Protein AF-A0A2U1JE96-F1 (afdb_monomer_lite)

pLDDT: mean 75.17, std 16.15, range [39.25, 94.69]

Organism: Smittium angustum (NCBI:txid133377)

Sequence (135 aa):
MAFADYLNQKTETQNLPIPSEIDIELANDAKDFHSHSEAKIVADVHVRVTGIYQLDLKKRVNRIKYTGEQLEFMRRVWWAYYISVSSEIIFTSKYPSIDSRGIFVDLPINDYTWRYGNLISSYPNKHSTFQNSGN

Foldseek 3Di:
DDPVVVVVVVVVVPPDPPQPPVSVVVVVVVVVVVVVVVVLVVLLVCCVVVVLQALQPPVPPPDDDDDPVRLLVSLVSVVVNVVVVVVCCVVVVDDDPDDPVSGHGDHRPDVVCVVVVPPVPDDPPPPPPPPPDDD

Secondary structure (DSSP, 8-state):
--HHHHHHHHHHTT-PPPPPHHHHHHHHHHHHHHHHHHHHHHHHHHHHHHTGGGTT-GGG--S----HHHHHHHHHHHHHHHHHHHHHHHHHTPPPSS-GGG---PPP--HHHHHHTTTTS--------------

Radius of gyration: 28.82 Å; chains: 1; bounding box: 113×52×47 Å

Structure (mmCIF, N/CA/C/O backbone):
data_AF-A0A2U1JE96-F1
#
_entry.id   AF-A0A2U1JE96-F1
#
loop_
_atom_site.group_PDB
_atom_site.id
_atom_site.type_symbol
_atom_site.label_atom_id
_atom_site.label_alt_id
_atom_site.label_comp_id
_atom_site.label_asym_id
_atom_site.label_entity_id
_atom_site.label_seq_id
_atom_site.pdbx_PDB_ins_code
_atom_site.Cartn_x
_atom_site.Cartn_y
_atom_site.Cartn_z
_atom_site.occupancy
_atom_site.B_iso_or_equiv
_atom_site.auth_seq_id
_atom_site.auth_comp_id
_atom_site.auth_asym_id
_atom_site.auth_atom_id
_atom_site.pdbx_PDB_model_num
ATOM 1 N N . MET A 1 1 ? 56.310 25.376 -21.457 1.00 54.81 1 MET A N 1
ATOM 2 C CA . MET A 1 1 ? 54.892 24.976 -21.391 1.00 54.81 1 MET A CA 1
ATOM 3 C C . MET A 1 1 ? 54.185 26.087 -20.638 1.00 54.81 1 MET A C 1
ATOM 5 O O . MET A 1 1 ? 54.335 26.190 -19.426 1.00 54.81 1 MET A O 1
ATOM 9 N N . ALA A 1 2 ? 53.701 27.072 -21.393 1.00 58.97 2 ALA A N 1
ATOM 10 C CA . ALA A 1 2 ? 53.473 28.430 -20.906 1.00 58.97 2 ALA A CA 1
ATOM 11 C C . ALA A 1 2 ? 52.039 28.584 -20.390 1.00 58.97 2 ALA A C 1
ATOM 13 O O . ALA A 1 2 ? 51.136 27.903 -20.852 1.00 58.97 2 ALA A O 1
ATOM 14 N N . PHE A 1 3 ? 51.823 29.509 -19.456 1.00 59.12 3 PHE A N 1
ATOM 15 C CA . PHE A 1 3 ? 50.534 29.820 -18.817 1.00 59.12 3 PHE A CA 1
ATOM 16 C C . PHE A 1 3 ? 49.362 30.020 -19.810 1.00 59.12 3 PHE A C 1
ATOM 18 O O . PHE A 1 3 ? 48.203 29.813 -19.460 1.00 59.12 3 PHE A O 1
ATOM 25 N N . ALA A 1 4 ? 49.670 30.367 -21.064 1.00 66.25 4 ALA A N 1
ATOM 26 C CA . ALA A 1 4 ? 48.725 30.454 -22.174 1.00 66.25 4 ALA A CA 1
ATOM 27 C C . ALA A 1 4 ? 48.085 29.101 -22.550 1.00 66.25 4 ALA A C 1
ATOM 29 O O . ALA A 1 4 ? 46.892 29.063 -22.837 1.00 66.25 4 ALA A O 1
ATOM 30 N N . ASP A 1 5 ? 48.827 27.993 -22.464 1.00 68.50 5 ASP A N 1
ATOM 31 C CA . ASP A 1 5 ? 48.316 26.645 -22.750 1.00 68.50 5 ASP A CA 1
ATOM 32 C C . ASP A 1 5 ? 47.315 26.196 -21.666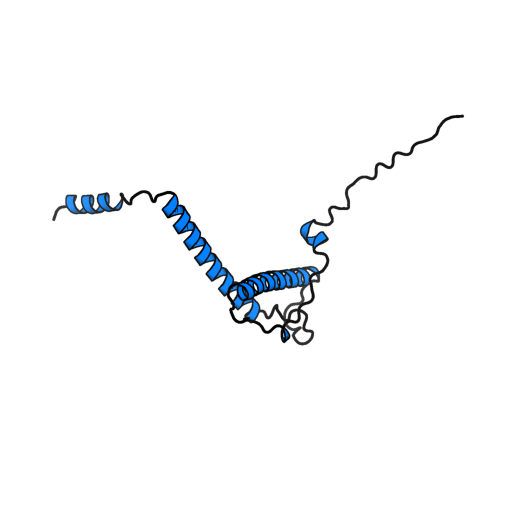 1.00 68.50 5 ASP A C 1
ATOM 34 O O . ASP A 1 5 ? 46.304 25.565 -21.962 1.00 68.50 5 ASP A O 1
ATOM 38 N N . TYR A 1 6 ? 47.549 26.596 -20.407 1.00 62.28 6 TYR A N 1
ATOM 39 C CA . TYR A 1 6 ? 46.646 26.331 -19.278 1.00 62.28 6 TYR A CA 1
ATOM 40 C C . TYR A 1 6 ? 45.345 27.142 -19.367 1.00 62.28 6 TYR A C 1
ATOM 42 O O . TYR A 1 6 ? 44.272 26.642 -19.034 1.00 62.28 6 TYR A O 1
ATOM 50 N N . LEU A 1 7 ? 45.422 28.390 -19.841 1.00 57.16 7 LEU A N 1
ATOM 51 C CA . LEU A 1 7 ? 44.236 29.215 -20.069 1.00 57.16 7 LEU A CA 1
ATOM 52 C C . LEU A 1 7 ? 43.433 28.737 -21.284 1.00 57.16 7 LEU A C 1
ATOM 54 O O . LEU A 1 7 ? 42.210 28.728 -21.190 1.00 57.16 7 LEU A O 1
ATOM 58 N N . ASN A 1 8 ? 44.088 28.255 -22.349 1.00 58.12 8 ASN A N 1
ATOM 59 C CA . ASN A 1 8 ? 43.405 27.636 -23.492 1.00 58.12 8 ASN A CA 1
ATOM 60 C C . ASN A 1 8 ? 42.702 26.318 -23.122 1.00 58.12 8 ASN A C 1
ATOM 62 O O . ASN A 1 8 ? 41.564 26.099 -23.525 1.00 58.12 8 ASN A O 1
ATOM 66 N N . GLN A 1 9 ? 43.302 25.486 -22.263 1.00 53.38 9 GLN A N 1
ATOM 67 C CA . GLN A 1 9 ? 42.612 24.306 -21.713 1.00 53.38 9 GLN A CA 1
ATOM 68 C C . GLN A 1 9 ? 41.387 24.674 -20.856 1.00 53.38 9 GLN A C 1
ATOM 70 O O . GLN A 1 9 ? 40.401 23.933 -20.799 1.00 53.38 9 GLN A O 1
ATOM 75 N N . LYS A 1 10 ? 41.432 25.829 -20.179 1.00 49.88 10 LYS A N 1
ATOM 76 C CA . LYS A 1 10 ? 40.343 26.314 -19.322 1.00 49.88 10 LYS A CA 1
ATOM 77 C C . LYS A 1 10 ? 39.223 27.018 -20.102 1.00 49.88 10 LYS A C 1
ATOM 79 O O . LYS A 1 10 ? 38.096 27.060 -19.618 1.00 49.88 10 LYS A O 1
ATOM 84 N N . THR A 1 11 ? 39.505 27.552 -21.291 1.00 45.50 11 THR A N 1
ATOM 85 C CA . THR A 1 11 ? 38.494 28.145 -22.185 1.00 45.50 11 THR A CA 1
ATOM 86 C C . THR A 1 11 ? 37.817 27.103 -23.075 1.00 45.50 11 THR A C 1
ATOM 88 O O . THR A 1 11 ? 36.633 27.248 -23.370 1.00 45.50 11 THR A O 1
ATOM 91 N N . GLU A 1 12 ? 38.495 26.007 -23.428 1.00 47.66 12 GLU A N 1
ATOM 92 C CA . GLU A 1 12 ? 37.881 24.886 -24.162 1.00 47.66 12 GLU A CA 1
ATOM 93 C C . GLU A 1 12 ? 36.903 24.060 -23.308 1.00 47.66 12 GLU A C 1
ATOM 95 O O . GLU A 1 12 ? 35.979 23.449 -23.837 1.00 47.66 12 GLU A O 1
ATOM 100 N N . THR A 1 13 ? 37.021 24.102 -21.978 1.00 45.59 13 THR A N 1
ATOM 101 C CA . THR A 1 13 ? 36.115 23.390 -21.055 1.00 45.59 13 THR A CA 1
ATOM 102 C C . THR A 1 13 ? 34.794 24.120 -20.766 1.00 45.59 13 THR A C 1
ATOM 104 O O . THR A 1 13 ? 33.953 23.576 -20.053 1.00 45.59 13 THR A O 1
ATOM 107 N N . GLN A 1 14 ? 34.563 25.312 -21.334 1.00 48.66 14 GLN A N 1
ATOM 108 C CA . GLN A 1 14 ? 33.314 26.078 -21.160 1.00 48.66 14 GLN A CA 1
ATOM 109 C C . GLN A 1 14 ? 32.412 26.147 -22.403 1.00 48.66 14 GLN A C 1
ATOM 111 O O . GLN A 1 14 ? 31.366 26.785 -22.347 1.00 48.66 14 GLN A O 1
ATOM 116 N N . ASN A 1 15 ? 32.752 25.448 -23.488 1.00 48.31 15 ASN A N 1
ATOM 117 C CA . ASN A 1 15 ? 31.881 25.311 -24.659 1.00 48.31 15 ASN A CA 1
ATOM 118 C C . ASN A 1 15 ? 31.363 23.873 -24.774 1.00 48.31 15 ASN A C 1
ATOM 120 O O . ASN A 1 15 ? 31.627 23.177 -25.752 1.00 48.31 15 ASN A O 1
ATOM 124 N N . LEU A 1 16 ? 30.629 23.411 -23.757 1.00 54.97 16 LEU A N 1
ATOM 125 C CA . LEU A 1 16 ? 29.745 22.265 -23.960 1.00 54.97 16 LEU A CA 1
ATOM 126 C C . LEU A 1 16 ? 28.601 22.722 -24.878 1.00 54.97 16 LEU A C 1
ATOM 128 O O . LEU A 1 16 ? 28.045 23.799 -24.637 1.00 54.97 16 LEU A O 1
ATOM 132 N N . PRO A 1 17 ? 28.259 21.959 -25.932 1.00 55.22 17 PRO A N 1
ATOM 133 C CA . PRO A 1 17 ? 27.121 22.293 -26.774 1.00 55.22 17 PRO A CA 1
ATOM 134 C C . PRO A 1 17 ? 25.884 22.415 -25.886 1.00 55.22 17 PRO A C 1
ATOM 136 O O . PRO A 1 17 ? 25.638 21.548 -25.047 1.00 55.22 17 PRO A O 1
ATOM 139 N N . ILE A 1 18 ? 25.143 23.517 -26.040 1.00 60.91 18 ILE A N 1
ATOM 140 C CA . ILE A 1 18 ? 23.856 23.704 -25.368 1.00 60.91 18 ILE A CA 1
ATOM 141 C C . ILE A 1 18 ? 23.011 22.482 -25.755 1.00 60.91 18 ILE A C 1
ATOM 143 O O . ILE A 1 18 ? 22.793 22.292 -26.956 1.00 60.91 18 ILE A O 1
ATOM 147 N N . PRO A 1 19 ? 22.622 21.620 -24.796 1.00 61.16 19 PRO A N 1
ATOM 148 C CA . PRO A 1 19 ? 21.892 20.404 -25.118 1.00 61.16 19 PRO A CA 1
ATOM 149 C C . PRO A 1 19 ? 20.614 20.800 -25.849 1.00 61.16 19 PRO A C 1
ATOM 151 O O . PRO A 1 19 ? 19.950 21.767 -25.461 1.00 61.16 19 PRO A O 1
ATOM 154 N N . SER A 1 20 ? 20.311 20.104 -26.946 1.00 72.56 20 SER A N 1
ATOM 155 C CA . SER A 1 20 ? 19.081 20.380 -27.677 1.00 72.56 20 SER A CA 1
ATOM 156 C C . SER A 1 20 ? 17.889 20.136 -26.748 1.00 72.56 20 SER A C 1
ATOM 158 O O . SER A 1 20 ? 17.983 19.368 -25.792 1.00 72.56 20 SER A O 1
ATOM 160 N N . GLU A 1 21 ? 16.760 20.796 -26.995 1.00 69.62 21 GLU A N 1
ATOM 161 C CA . GLU A 1 21 ? 15.550 20.646 -26.171 1.00 69.62 21 GLU A CA 1
ATOM 162 C C . GLU A 1 21 ? 15.140 19.167 -26.013 1.00 69.62 21 GLU A C 1
ATOM 164 O O . GLU A 1 21 ? 14.736 18.743 -24.934 1.00 69.62 21 GLU A O 1
ATOM 169 N N . ILE A 1 22 ? 15.404 18.362 -27.049 1.00 67.12 22 ILE A N 1
ATOM 170 C CA . ILE A 1 22 ? 15.218 16.906 -27.084 1.00 67.12 22 ILE A CA 1
ATOM 171 C C . ILE A 1 22 ? 16.177 16.180 -26.126 1.00 67.12 22 ILE A C 1
ATOM 173 O O . ILE A 1 22 ? 15.772 15.241 -25.447 1.00 67.12 22 ILE A O 1
ATOM 177 N N . ASP A 1 23 ? 17.439 16.606 -26.033 1.00 74.56 23 ASP A N 1
ATOM 178 C CA . ASP A 1 23 ? 18.417 16.011 -25.112 1.00 74.56 23 ASP A CA 1
ATOM 179 C C . ASP A 1 23 ? 18.072 16.322 -23.649 1.00 74.56 23 ASP A C 1
ATOM 181 O O . ASP A 1 23 ? 18.310 15.501 -22.762 1.00 74.56 23 ASP A O 1
ATOM 185 N N . ILE A 1 24 ? 17.493 17.500 -23.392 1.00 72.94 24 ILE A N 1
ATOM 186 C CA . ILE A 1 24 ? 17.014 17.903 -22.064 1.00 72.94 24 ILE A CA 1
ATOM 187 C C . ILE A 1 24 ? 15.775 17.088 -21.677 1.00 72.94 24 ILE A C 1
ATOM 189 O O . ILE A 1 24 ? 15.712 16.581 -20.558 1.00 72.94 24 ILE A O 1
ATOM 193 N N . GLU A 1 25 ? 14.812 16.934 -22.588 1.00 75.06 25 GLU A N 1
ATOM 194 C CA . GLU A 1 25 ? 13.613 16.112 -22.381 1.00 75.06 25 GLU A CA 1
ATOM 195 C C . GLU A 1 25 ? 13.986 14.646 -22.124 1.00 75.06 25 GLU A C 1
ATOM 197 O O . GLU A 1 25 ? 13.585 14.079 -21.111 1.00 75.06 25 GLU A O 1
ATOM 202 N N . LEU A 1 26 ? 14.874 14.071 -22.942 1.00 69.50 26 LEU A N 1
ATOM 203 C CA . LEU A 1 26 ? 15.350 12.697 -22.772 1.00 69.50 26 LEU A CA 1
ATOM 204 C C . LEU A 1 26 ? 16.118 12.497 -21.453 1.00 69.50 26 LEU A C 1
ATOM 206 O O . LEU A 1 26 ? 15.989 11.458 -20.802 1.00 69.50 26 LEU A O 1
ATOM 210 N N . ALA A 1 27 ? 16.918 13.484 -21.039 1.00 69.50 27 ALA A N 1
ATOM 211 C CA . ALA A 1 27 ? 17.629 13.444 -19.763 1.00 69.50 27 ALA A CA 1
ATOM 212 C C . ALA A 1 27 ? 16.678 13.560 -18.560 1.00 69.50 27 ALA A C 1
ATOM 214 O O . ALA A 1 27 ? 16.900 12.897 -17.543 1.00 69.50 27 ALA A O 1
ATOM 215 N N . ASN A 1 28 ? 15.622 14.371 -18.669 1.00 71.56 28 ASN A N 1
ATOM 216 C CA . ASN A 1 28 ? 14.588 14.487 -17.643 1.00 71.56 28 ASN A CA 1
ATOM 217 C C . ASN A 1 28 ? 13.772 13.196 -17.538 1.00 71.56 28 ASN A C 1
ATOM 219 O O . ASN A 1 28 ? 13.636 12.672 -16.437 1.00 71.56 28 ASN A O 1
ATOM 223 N N . ASP A 1 29 ? 13.355 12.613 -18.662 1.00 67.50 29 ASP A N 1
ATOM 224 C CA . ASP A 1 29 ? 12.656 11.325 -18.701 1.00 67.50 29 ASP A CA 1
ATOM 225 C C . ASP A 1 29 ? 13.501 10.200 -18.086 1.00 67.50 29 ASP A C 1
ATOM 227 O O . ASP A 1 29 ? 13.019 9.404 -17.275 1.00 67.50 29 ASP A O 1
ATOM 231 N N . ALA A 1 30 ? 14.795 10.148 -18.416 1.00 66.38 30 ALA A N 1
ATOM 232 C CA . ALA A 1 30 ? 15.716 9.173 -17.839 1.00 66.38 30 ALA A CA 1
ATOM 233 C C . ALA A 1 30 ? 15.896 9.374 -16.323 1.00 66.38 30 ALA A C 1
ATOM 235 O O . ALA A 1 30 ? 15.943 8.401 -15.562 1.00 66.38 30 ALA A O 1
ATOM 236 N N . LYS A 1 31 ? 15.971 10.629 -15.867 1.00 71.94 31 LYS A N 1
ATOM 237 C CA . LYS A 1 31 ? 16.068 10.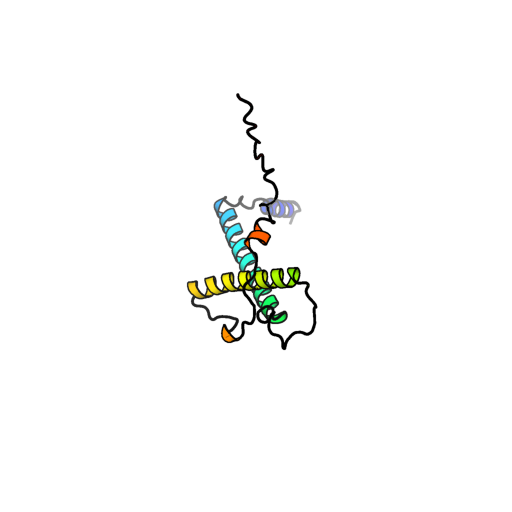982 -14.446 1.00 71.94 31 LYS A CA 1
ATOM 238 C C . LYS A 1 31 ? 14.785 10.644 -13.685 1.00 71.94 31 LYS A C 1
ATOM 240 O O . LYS A 1 31 ? 14.868 10.145 -12.560 1.00 71.94 31 LYS A O 1
ATOM 245 N N . ASP A 1 32 ? 13.626 10.871 -14.287 1.00 70.69 32 ASP A N 1
ATOM 246 C CA . ASP A 1 32 ? 12.320 10.563 -13.709 1.00 70.69 32 ASP A CA 1
ATOM 247 C C . ASP A 1 32 ? 12.112 9.051 -13.609 1.00 70.69 32 ASP A C 1
ATOM 249 O O . ASP A 1 32 ? 11.684 8.549 -12.566 1.00 70.69 32 ASP A O 1
ATOM 253 N N . PHE A 1 33 ? 12.529 8.296 -14.627 1.00 68.44 33 PHE A N 1
ATOM 254 C CA . PHE A 1 33 ? 12.539 6.835 -14.581 1.00 68.44 33 PHE A CA 1
ATOM 255 C C . PHE A 1 33 ? 13.466 6.297 -13.482 1.00 68.44 33 PHE A C 1
ATOM 257 O O . PHE A 1 33 ? 13.091 5.394 -12.726 1.00 68.44 33 PHE A O 1
ATOM 264 N N . HIS A 1 34 ? 14.666 6.871 -13.348 1.00 68.56 34 HIS A N 1
ATOM 265 C CA . HIS A 1 34 ? 15.609 6.485 -12.300 1.00 68.56 34 HIS A CA 1
ATOM 266 C C . HIS A 1 34 ? 15.042 6.778 -10.905 1.00 68.56 34 HIS A C 1
ATOM 268 O O . HIS A 1 34 ? 14.994 5.886 -10.056 1.00 68.56 34 HIS A O 1
ATOM 274 N N . SER A 1 35 ? 14.499 7.980 -10.711 1.00 77.06 35 SER A N 1
ATOM 275 C CA . SER A 1 35 ? 13.870 8.410 -9.458 1.00 77.06 35 SER A CA 1
ATOM 276 C C . SER A 1 35 ? 12.664 7.532 -9.095 1.00 77.06 35 SER A C 1
ATOM 278 O O . SER A 1 35 ? 12.488 7.148 -7.937 1.00 77.06 35 SER A O 1
ATOM 280 N N . HIS A 1 36 ? 11.858 7.140 -10.086 1.00 78.81 36 HIS A N 1
ATOM 281 C CA . HIS A 1 36 ? 10.748 6.206 -9.901 1.00 78.81 36 HIS A CA 1
ATOM 282 C C . HIS A 1 36 ? 11.229 4.824 -9.434 1.00 78.81 36 HIS A C 1
ATOM 284 O O . HIS A 1 36 ? 10.640 4.225 -8.528 1.00 78.81 36 HIS A O 1
ATOM 290 N N . SER A 1 37 ? 12.326 4.326 -10.014 1.00 81.12 37 SER A N 1
ATOM 291 C CA . SER A 1 37 ? 12.903 3.032 -9.640 1.00 81.12 37 SER A CA 1
ATOM 292 C C . SER A 1 37 ? 13.405 3.009 -8.190 1.00 81.12 37 SER A C 1
ATOM 294 O O . SER A 1 37 ? 13.143 2.044 -7.467 1.00 81.12 37 SER A O 1
ATOM 296 N N . GLU A 1 38 ? 14.032 4.092 -7.723 1.00 85.94 38 GLU A N 1
ATOM 297 C CA . GLU A 1 38 ? 14.493 4.230 -6.338 1.00 85.94 38 GLU A CA 1
ATOM 298 C C . GLU A 1 38 ? 13.323 4.318 -5.356 1.00 85.94 38 GLU A C 1
ATOM 300 O O . GLU A 1 38 ? 13.280 3.582 -4.366 1.00 85.94 38 GLU A O 1
ATOM 305 N N . ALA A 1 39 ? 12.329 5.161 -5.657 1.00 86.50 39 ALA A N 1
ATOM 306 C CA . ALA A 1 39 ? 11.137 5.319 -4.828 1.00 86.50 39 ALA A CA 1
ATOM 307 C C . ALA A 1 39 ? 10.402 3.985 -4.635 1.00 86.50 39 ALA A C 1
ATOM 309 O O . ALA A 1 39 ? 9.956 3.660 -3.530 1.00 86.50 39 ALA A O 1
ATOM 310 N N . LYS A 1 40 ? 10.331 3.170 -5.692 1.00 86.19 40 LYS A N 1
ATOM 311 C CA . LYS A 1 40 ? 9.740 1.835 -5.631 1.00 86.19 40 LYS A CA 1
ATOM 312 C C . LYS A 1 40 ? 10.520 0.895 -4.710 1.00 86.19 40 LYS A C 1
ATOM 314 O O . LYS A 1 40 ? 9.901 0.183 -3.919 1.00 86.19 40 LYS A O 1
ATOM 319 N N . ILE A 1 41 ? 11.853 0.884 -4.791 1.00 89.00 41 ILE A N 1
ATOM 320 C CA . ILE A 1 41 ? 12.697 0.056 -3.913 1.00 89.00 41 ILE A CA 1
ATOM 321 C C . ILE A 1 41 ? 12.469 0.447 -2.451 1.00 89.00 41 ILE A C 1
ATOM 323 O O . ILE A 1 41 ? 12.233 -0.420 -1.609 1.00 89.00 41 ILE A O 1
ATOM 327 N N . VAL A 1 42 ? 12.472 1.749 -2.155 1.00 91.00 42 VAL A N 1
ATOM 328 C CA . VAL A 1 42 ? 12.222 2.265 -0.802 1.00 91.00 42 VAL A CA 1
ATOM 329 C C . VAL A 1 42 ? 10.835 1.853 -0.305 1.00 91.00 42 VAL A C 1
ATOM 331 O O . VAL A 1 42 ? 10.705 1.400 0.834 1.00 91.00 42 VAL A O 1
ATOM 334 N N . ALA A 1 43 ? 9.808 1.945 -1.153 1.00 90.81 43 ALA A N 1
ATOM 335 C CA . ALA A 1 43 ? 8.453 1.530 -0.806 1.00 90.81 43 ALA A CA 1
ATOM 336 C C . ALA A 1 43 ? 8.354 0.018 -0.528 1.00 90.81 43 ALA A C 1
ATOM 338 O O . ALA A 1 43 ? 7.767 -0.372 0.481 1.00 90.81 43 ALA A O 1
ATOM 339 N N . ASP A 1 44 ? 8.963 -0.836 -1.362 1.00 91.06 44 ASP A N 1
ATOM 340 C CA . ASP A 1 44 ? 8.958 -2.296 -1.162 1.00 91.06 44 ASP A CA 1
ATOM 341 C C . ASP A 1 44 ? 9.640 -2.680 0.159 1.00 91.06 44 ASP A C 1
ATOM 343 O O . ASP A 1 44 ? 9.098 -3.456 0.952 1.00 91.06 44 ASP A O 1
ATOM 347 N N . VAL A 1 45 ? 10.797 -2.072 0.446 1.00 91.19 45 VAL A N 1
ATOM 348 C CA . VAL A 1 45 ? 11.508 -2.260 1.717 1.00 91.19 45 VAL A CA 1
ATOM 349 C C . VAL A 1 45 ? 10.641 -1.799 2.887 1.00 91.19 45 VAL A C 1
ATOM 351 O O . VAL A 1 45 ? 10.474 -2.544 3.855 1.00 91.19 45 VAL A O 1
ATOM 354 N N . HIS A 1 46 ? 10.039 -0.611 2.797 1.00 90.44 46 HIS A N 1
ATOM 355 C CA . HIS A 1 46 ? 9.188 -0.069 3.853 1.00 90.44 46 HIS A CA 1
ATOM 356 C C . HIS A 1 46 ? 8.004 -0.991 4.165 1.00 90.44 46 HIS A C 1
ATOM 358 O O . HIS A 1 46 ? 7.766 -1.318 5.328 1.00 90.44 46 HIS A O 1
ATOM 364 N N . VAL A 1 47 ? 7.288 -1.460 3.143 1.00 91.38 47 VAL A N 1
ATOM 365 C CA . VAL A 1 47 ? 6.125 -2.346 3.292 1.00 91.38 47 VAL A CA 1
ATOM 366 C C . VAL A 1 47 ? 6.503 -3.655 3.985 1.00 91.38 47 VAL A C 1
ATOM 368 O O . VAL A 1 47 ? 5.790 -4.111 4.884 1.00 91.38 47 VAL A O 1
ATOM 371 N N . ARG A 1 48 ? 7.639 -4.255 3.610 1.00 89.00 48 ARG A N 1
ATOM 372 C CA . ARG A 1 48 ? 8.114 -5.511 4.209 1.00 89.00 48 ARG A CA 1
ATOM 373 C C . ARG A 1 48 ? 8.565 -5.333 5.654 1.00 89.00 48 ARG A C 1
ATOM 375 O O . ARG A 1 48 ? 8.213 -6.160 6.494 1.00 89.00 48 ARG A O 1
ATOM 382 N N . VAL A 1 49 ? 9.315 -4.267 5.938 1.00 88.88 49 VAL A N 1
ATOM 383 C CA . VAL A 1 49 ? 9.859 -3.974 7.275 1.00 88.88 49 VAL A CA 1
ATOM 384 C C . VAL A 1 49 ? 8.748 -3.609 8.256 1.00 88.88 49 VAL A C 1
ATOM 386 O O . VAL A 1 49 ? 8.715 -4.127 9.370 1.00 88.88 49 VAL A O 1
ATOM 389 N N . THR A 1 50 ? 7.822 -2.741 7.847 1.00 87.94 50 THR A N 1
ATOM 390 C CA . THR A 1 50 ? 6.696 -2.324 8.699 1.00 87.94 50 THR A CA 1
ATOM 391 C C . THR A 1 50 ? 5.632 -3.405 8.824 1.00 87.94 50 THR A C 1
ATOM 393 O O . THR A 1 50 ? 4.915 -3.457 9.821 1.00 87.94 50 THR A O 1
ATOM 396 N N . GLY A 1 51 ? 5.523 -4.289 7.829 1.00 89.12 51 GLY A N 1
ATOM 397 C CA . GLY A 1 51 ? 4.462 -5.282 7.780 1.00 89.12 51 GLY A CA 1
ATOM 398 C C . GLY A 1 51 ? 3.080 -4.661 7.594 1.00 89.12 51 GLY A C 1
ATOM 399 O O . GLY A 1 51 ? 2.104 -5.239 8.063 1.00 89.12 51 GLY A O 1
ATOM 400 N N . ILE A 1 52 ? 2.991 -3.499 6.933 1.00 91.56 52 ILE A N 1
ATOM 401 C CA . ILE A 1 52 ? 1.733 -2.758 6.738 1.00 91.56 52 ILE A CA 1
ATOM 402 C C . ILE A 1 52 ? 0.657 -3.587 6.014 1.00 91.56 52 ILE A C 1
ATOM 404 O O . ILE A 1 52 ? -0.527 -3.395 6.249 1.00 91.56 52 ILE A O 1
ATOM 408 N N . TYR A 1 53 ? 1.051 -4.587 5.222 1.00 92.88 53 TYR A N 1
ATOM 409 C CA . TYR A 1 53 ? 0.148 -5.561 4.593 1.00 92.88 53 TYR A CA 1
ATOM 410 C C . TYR A 1 53 ? -0.551 -6.505 5.587 1.00 92.88 53 TYR A C 1
ATOM 412 O O . TYR A 1 53 ? -1.368 -7.326 5.182 1.00 92.88 53 TYR A O 1
ATOM 420 N N . GLN A 1 54 ? -0.233 -6.426 6.881 1.00 91.94 54 GLN A N 1
ATOM 421 C CA . GLN A 1 54 ? -0.868 -7.191 7.960 1.00 91.94 54 GLN A CA 1
ATOM 422 C C . GLN A 1 54 ? -1.414 -6.277 9.062 1.00 91.94 54 GLN A C 1
ATOM 424 O O . GLN A 1 54 ? -1.515 -6.704 10.214 1.00 91.94 54 GLN A O 1
ATOM 429 N N . LEU A 1 55 ? -1.712 -5.018 8.725 1.00 90.88 55 LEU A N 1
ATOM 430 C CA . LEU A 1 55 ? -2.125 -3.976 9.665 1.00 90.88 55 LEU A CA 1
ATOM 431 C C . LEU A 1 55 ? -3.302 -4.401 10.558 1.00 90.88 55 LEU A C 1
ATOM 433 O O . LEU A 1 55 ? -3.285 -4.128 11.755 1.00 90.88 55 LEU A O 1
ATOM 437 N N . ASP A 1 56 ? -4.276 -5.119 9.997 1.00 89.31 56 ASP A N 1
ATOM 438 C CA . ASP A 1 56 ? -5.510 -5.520 10.684 1.00 89.31 56 ASP A CA 1
ATOM 439 C C . ASP A 1 56 ? -5.432 -6.934 11.295 1.00 89.31 56 ASP A C 1
ATOM 441 O O . ASP A 1 56 ? -6.396 -7.466 11.861 1.00 89.31 56 ASP A O 1
ATOM 445 N N . LEU A 1 57 ? -4.251 -7.563 11.261 1.00 89.00 57 LEU A N 1
ATOM 446 C CA . LEU A 1 57 ? -4.026 -8.861 11.884 1.00 89.00 57 LEU A CA 1
ATOM 447 C C . LEU A 1 57 ? -3.914 -8.731 13.415 1.00 89.00 57 LEU A C 1
ATOM 449 O O . LEU A 1 57 ? -2.865 -8.393 13.967 1.00 89.00 57 LEU A O 1
ATOM 453 N N . LYS A 1 58 ? -4.972 -9.142 14.125 1.00 74.69 58 LYS A N 1
ATOM 454 C CA . LYS A 1 58 ? -5.098 -9.088 15.602 1.00 74.69 58 LYS A CA 1
ATOM 455 C C . LYS A 1 58 ? -3.921 -9.680 16.398 1.00 74.69 58 LYS A C 1
ATOM 457 O O . LYS A 1 58 ? -3.690 -9.277 17.533 1.00 74.69 58 LYS A O 1
ATOM 462 N N . LYS A 1 59 ? -3.174 -10.641 15.837 1.00 68.88 59 LYS A N 1
ATOM 463 C CA . LYS A 1 59 ? -2.033 -11.305 16.505 1.00 68.88 59 LYS A CA 1
ATOM 464 C C . LYS A 1 59 ? -0.718 -10.515 16.437 1.00 68.88 59 LYS A C 1
ATOM 466 O O . LYS A 1 59 ? 0.191 -10.813 17.205 1.00 68.88 59 LYS A O 1
ATOM 471 N N . ARG A 1 60 ? -0.608 -9.520 15.548 1.00 59.91 60 ARG A N 1
ATOM 472 C CA . ARG A 1 60 ? 0.584 -8.665 15.376 1.00 59.91 60 ARG A CA 1
ATOM 473 C C . ARG A 1 60 ? 0.462 -7.308 16.077 1.00 59.91 60 ARG A C 1
ATOM 475 O O . ARG A 1 60 ? 1.303 -6.438 15.869 1.00 59.91 60 ARG A O 1
ATOM 482 N N . VAL A 1 61 ? -0.556 -7.135 16.926 1.00 52.38 61 VAL A N 1
ATOM 483 C CA . VAL A 1 61 ? -0.829 -5.910 17.695 1.00 52.38 61 VAL A CA 1
ATOM 484 C C . VAL A 1 61 ? 0.188 -5.775 18.830 1.00 52.38 61 VAL A C 1
ATOM 486 O O . VAL A 1 61 ? -0.107 -5.971 19.999 1.00 52.38 61 VAL A O 1
ATOM 489 N N . ASN A 1 62 ? 1.428 -5.480 18.470 1.00 52.91 62 ASN A N 1
ATOM 490 C CA . ASN A 1 62 ? 2.457 -4.995 19.370 1.00 52.91 62 ASN A CA 1
ATOM 491 C C . ASN A 1 62 ? 3.348 -4.067 18.551 1.00 52.91 62 ASN A C 1
ATOM 493 O O . ASN A 1 62 ? 4.226 -4.549 17.836 1.00 52.91 62 ASN A O 1
ATOM 497 N N . ARG A 1 63 ? 3.101 -2.750 18.658 1.00 58.22 63 ARG A N 1
ATOM 498 C CA . ARG A 1 63 ? 4.131 -1.725 18.956 1.00 58.22 63 ARG A CA 1
ATOM 499 C C . ARG A 1 63 ? 3.631 -0.280 18.843 1.00 58.22 63 ARG A C 1
ATOM 501 O O . ARG A 1 63 ? 4.222 0.573 19.490 1.00 58.22 63 ARG A O 1
ATOM 508 N N . ILE A 1 64 ? 2.554 0.013 18.108 1.00 65.75 64 ILE A N 1
ATOM 509 C CA . ILE A 1 64 ? 2.063 1.395 17.951 1.00 65.75 64 ILE A CA 1
ATOM 510 C C . ILE A 1 64 ? 0.534 1.416 18.044 1.00 65.75 64 ILE A C 1
ATOM 512 O O . ILE A 1 64 ? -0.151 0.768 17.258 1.00 65.75 64 ILE A O 1
ATOM 516 N N . LYS A 1 65 ? -0.009 2.135 19.035 1.00 73.69 65 LYS A N 1
ATOM 517 C CA . LYS A 1 65 ? -1.449 2.415 19.125 1.00 73.69 65 LYS A CA 1
ATOM 518 C C . LYS A 1 65 ? -1.770 3.549 18.154 1.00 73.69 65 LYS A C 1
ATOM 520 O O . LYS A 1 65 ? -1.590 4.711 18.502 1.00 73.69 65 LYS A O 1
ATOM 525 N N . TYR A 1 66 ? -2.206 3.207 16.949 1.00 81.81 66 TYR A N 1
ATOM 526 C CA . TYR A 1 66 ? -2.732 4.192 16.009 1.00 81.81 66 TYR A CA 1
ATOM 527 C C . TYR A 1 66 ? -4.106 4.691 16.465 1.00 81.81 66 TYR A C 1
ATOM 529 O O . TYR A 1 66 ? -4.909 3.924 17.003 1.00 81.81 66 TYR A O 1
ATOM 537 N N . THR A 1 67 ? -4.386 5.972 16.236 1.00 88.81 67 THR A N 1
ATOM 538 C CA . THR A 1 67 ? -5.764 6.480 16.264 1.00 88.81 67 THR A CA 1
ATOM 539 C C . THR A 1 67 ? -6.551 5.911 15.079 1.00 88.81 67 THR A C 1
ATOM 541 O O . THR A 1 67 ? -5.960 5.418 14.117 1.00 88.81 67 THR A O 1
ATOM 544 N N . GLY A 1 68 ? -7.886 5.994 15.117 1.00 87.31 68 GLY A N 1
ATOM 545 C CA . GLY A 1 68 ? -8.724 5.540 14.000 1.00 87.31 68 GLY A CA 1
ATOM 546 C C . GLY A 1 68 ? -8.341 6.200 12.670 1.00 87.31 68 GLY A C 1
ATOM 547 O O . GLY A 1 68 ? -8.185 5.512 11.670 1.00 87.31 68 GLY A O 1
ATOM 548 N N . GLU A 1 69 ? -8.083 7.511 12.678 1.00 86.50 69 GLU A N 1
ATOM 549 C CA . GLU A 1 69 ? -7.649 8.256 11.488 1.00 86.50 69 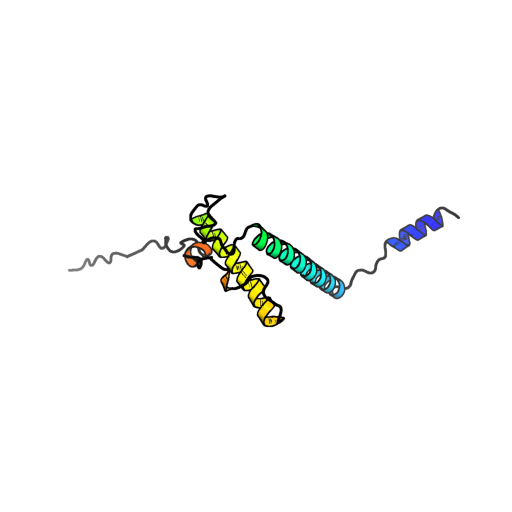GLU A CA 1
ATOM 550 C C . GLU A 1 69 ? -6.270 7.828 10.978 1.00 86.50 69 GLU A C 1
ATOM 552 O O . GLU A 1 69 ? -6.067 7.692 9.774 1.00 86.50 69 GLU A O 1
ATOM 557 N N . GLN A 1 70 ? -5.315 7.587 11.879 1.00 88.31 70 GLN A N 1
ATOM 558 C CA . GLN A 1 70 ? -3.986 7.113 11.491 1.00 88.31 70 GLN A CA 1
ATOM 559 C C . GLN A 1 70 ? -4.055 5.717 10.878 1.00 88.31 70 GLN A C 1
ATOM 561 O O . GLN A 1 70 ? -3.386 5.442 9.887 1.00 88.31 70 GLN A O 1
ATOM 566 N N . LEU A 1 71 ? -4.878 4.840 11.448 1.00 89.94 71 LEU A N 1
ATOM 567 C CA . LEU A 1 71 ? -5.070 3.490 10.939 1.00 89.94 71 LEU A CA 1
ATOM 568 C C . LEU A 1 71 ? -5.698 3.531 9.539 1.00 89.94 71 LEU A C 1
ATOM 570 O O . LEU A 1 71 ? -5.202 2.895 8.613 1.00 89.94 71 LEU A O 1
ATOM 574 N N . GLU A 1 72 ? -6.712 4.370 9.363 1.00 91.31 72 GLU A N 1
ATOM 575 C CA . GLU A 1 72 ? -7.339 4.656 8.076 1.00 91.31 72 GLU A CA 1
ATOM 576 C C . GLU A 1 72 ? -6.357 5.219 7.038 1.00 91.31 72 GLU A C 1
ATOM 578 O O . GLU A 1 72 ? -6.366 4.814 5.870 1.00 91.31 72 GLU A O 1
ATOM 583 N N . PHE A 1 73 ? -5.473 6.126 7.445 1.00 90.12 73 PHE A N 1
ATOM 584 C CA . PHE A 1 73 ? -4.407 6.625 6.582 1.00 90.12 73 PHE A CA 1
ATOM 585 C C . PHE A 1 73 ? -3.456 5.496 6.157 1.00 90.12 73 PHE A C 1
ATOM 587 O O . PHE A 1 73 ? -3.158 5.352 4.973 1.00 90.12 73 PHE A O 1
ATOM 594 N N . MET A 1 74 ? -3.040 4.638 7.090 1.00 91.19 74 MET A N 1
ATOM 595 C CA . MET A 1 74 ? -2.143 3.514 6.800 1.00 91.19 74 MET A CA 1
ATOM 596 C C . MET A 1 74 ? -2.785 2.479 5.866 1.00 91.19 74 MET A C 1
ATOM 598 O O . MET A 1 74 ? -2.115 1.995 4.953 1.00 91.19 74 MET A O 1
ATOM 602 N N . ARG A 1 75 ? -4.088 2.191 6.015 1.00 93.19 75 ARG A N 1
ATOM 603 C CA . ARG A 1 75 ? -4.838 1.349 5.063 1.00 93.19 75 ARG A CA 1
ATOM 604 C C . ARG A 1 75 ? -4.758 1.920 3.648 1.00 93.19 75 ARG A C 1
ATOM 606 O O . ARG A 1 75 ? -4.436 1.192 2.714 1.00 93.19 75 ARG A O 1
ATOM 613 N N . ARG A 1 76 ? -4.978 3.229 3.482 1.00 92.12 76 ARG A N 1
ATOM 614 C CA . ARG A 1 76 ? -4.881 3.899 2.170 1.00 92.12 76 ARG A CA 1
ATOM 615 C C . ARG A 1 76 ? -3.483 3.825 1.578 1.00 92.12 76 ARG A C 1
ATOM 617 O O . ARG A 1 76 ? -3.351 3.528 0.396 1.00 92.12 76 ARG A O 1
ATOM 624 N N . VAL A 1 77 ? -2.452 4.060 2.389 1.00 92.12 77 VAL A N 1
ATOM 625 C CA . VAL A 1 77 ? -1.051 3.944 1.956 1.00 92.12 77 VAL A CA 1
ATOM 626 C C . VAL A 1 77 ? -0.764 2.533 1.443 1.00 92.12 77 VAL A C 1
ATOM 628 O O . VAL A 1 77 ? -0.203 2.378 0.357 1.00 92.12 77 VAL A O 1
ATOM 631 N N . TRP A 1 78 ? -1.199 1.506 2.177 1.00 94.69 78 TRP A N 1
ATOM 632 C CA . TRP A 1 78 ? -1.072 0.119 1.740 1.00 94.69 78 TRP A CA 1
ATOM 633 C C . TRP A 1 78 ? -1.778 -0.133 0.405 1.00 94.69 78 TRP A C 1
ATOM 635 O O . TRP A 1 78 ? -1.155 -0.639 -0.526 1.00 94.69 78 TRP A O 1
ATOM 645 N N . TRP A 1 79 ? -3.054 0.239 0.287 1.00 94.69 79 TRP A N 1
ATOM 646 C CA . TRP A 1 79 ? -3.827 -0.022 -0.927 1.00 94.69 79 TRP A CA 1
ATOM 647 C C . TRP A 1 79 ? -3.302 0.749 -2.141 1.00 94.69 79 TRP A C 1
ATOM 649 O O . TRP A 1 79 ? -3.268 0.191 -3.235 1.00 94.69 79 TRP A O 1
ATOM 659 N N . ALA A 1 80 ? -2.809 1.977 -1.960 1.00 93.31 80 ALA A N 1
ATOM 660 C CA . ALA A 1 80 ? -2.157 2.738 -3.024 1.00 93.31 80 ALA A CA 1
ATOM 661 C C . ALA A 1 80 ? -0.889 2.032 -3.535 1.00 93.31 80 ALA A C 1
ATOM 663 O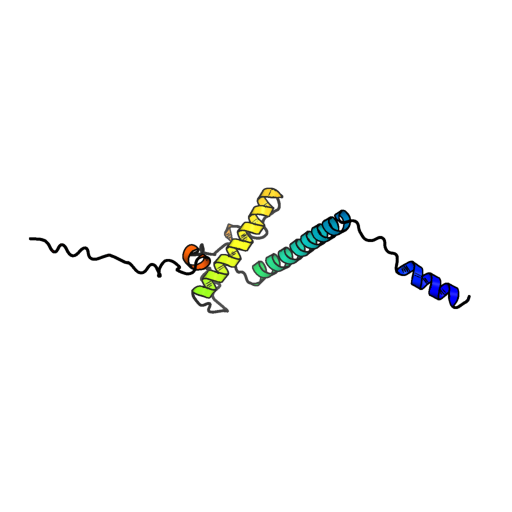 O . ALA A 1 80 ? -0.716 1.862 -4.744 1.00 93.31 80 ALA A O 1
ATOM 664 N N . TYR A 1 81 ? -0.033 1.559 -2.622 1.00 93.88 81 TYR A N 1
ATOM 665 C CA . TYR A 1 81 ? 1.136 0.752 -2.978 1.00 93.88 81 TYR A CA 1
ATOM 666 C C . TYR A 1 81 ? 0.726 -0.553 -3.677 1.00 93.88 81 TYR A C 1
ATOM 668 O O . TYR A 1 81 ? 1.268 -0.882 -4.732 1.00 93.88 81 TYR A O 1
ATOM 676 N N . TYR A 1 82 ? -0.258 -1.274 -3.131 1.00 94.31 82 TYR A N 1
ATOM 677 C CA . TYR A 1 82 ? -0.705 -2.554 -3.672 1.00 94.31 82 TYR A CA 1
ATOM 678 C C . TYR A 1 82 ? -1.252 -2.410 -5.093 1.00 94.31 82 TYR A C 1
ATOM 680 O O . TYR A 1 82 ? -0.899 -3.209 -5.956 1.00 94.31 82 TYR A O 1
ATOM 688 N N . ILE A 1 83 ? -2.063 -1.382 -5.362 1.00 92.94 83 ILE A N 1
ATOM 689 C CA . ILE A 1 83 ? -2.589 -1.090 -6.703 1.00 92.94 83 ILE A CA 1
ATOM 690 C C . ILE A 1 83 ? -1.442 -0.792 -7.670 1.00 92.94 83 ILE A C 1
ATOM 692 O O . ILE A 1 83 ? -1.402 -1.367 -8.757 1.00 92.94 83 ILE A O 1
ATOM 696 N N . SER A 1 84 ? -0.493 0.058 -7.266 1.00 91.31 84 SER A N 1
ATOM 697 C CA . SER A 1 84 ? 0.671 0.405 -8.088 1.00 91.31 84 SER A CA 1
ATOM 698 C C . SER A 1 84 ? 1.478 -0.840 -8.475 1.00 91.31 84 SER A C 1
ATOM 700 O O . SER A 1 84 ? 1.644 -1.137 -9.659 1.00 91.31 84 SER A O 1
ATOM 702 N N . VAL A 1 85 ? 1.878 -1.653 -7.493 1.00 91.00 85 VAL A N 1
ATOM 703 C CA . VAL A 1 85 ? 2.677 -2.866 -7.735 1.00 91.00 85 VAL A CA 1
ATOM 704 C C . VAL A 1 85 ? 1.881 -3.934 -8.490 1.00 91.00 85 VAL A C 1
ATOM 706 O O . VAL A 1 85 ? 2.425 -4.587 -9.379 1.00 91.00 85 VAL A O 1
ATOM 709 N N . SER A 1 86 ? 0.589 -4.091 -8.195 1.00 91.56 86 SER A N 1
ATOM 710 C CA . SER A 1 86 ? -0.283 -5.026 -8.918 1.00 91.56 86 SER A CA 1
ATOM 711 C C . SER A 1 86 ? -0.428 -4.641 -10.385 1.00 91.56 86 SER A C 1
ATOM 713 O O . SER A 1 86 ? -0.383 -5.516 -11.246 1.00 91.56 86 SER A O 1
ATOM 715 N N . SER A 1 87 ? -0.557 -3.345 -10.685 1.00 90.94 87 SER A N 1
ATOM 716 C CA . SER A 1 87 ? -0.619 -2.870 -12.068 1.00 90.94 87 SER A CA 1
ATOM 717 C C . SER A 1 87 ? 0.653 -3.246 -12.831 1.00 90.94 87 SER A C 1
ATOM 719 O O . SER A 1 87 ? 0.581 -3.839 -13.904 1.00 90.94 87 SER A O 1
ATOM 721 N N . GLU A 1 88 ? 1.823 -3.033 -12.228 1.00 88.62 88 GLU A N 1
ATOM 722 C CA . GLU A 1 88 ? 3.096 -3.396 -12.842 1.00 88.62 88 GLU A CA 1
ATOM 723 C C . GLU A 1 88 ? 3.208 -4.907 -13.060 1.00 88.62 88 GLU A C 1
ATOM 725 O O . GLU A 1 88 ? 3.616 -5.336 -14.136 1.00 88.62 88 GLU A O 1
ATOM 730 N N . ILE A 1 89 ? 2.831 -5.724 -12.075 1.00 89.75 89 ILE A N 1
ATOM 731 C CA . ILE A 1 89 ? 2.834 -7.188 -12.187 1.00 89.75 89 ILE A CA 1
ATOM 732 C C . ILE A 1 89 ? 1.984 -7.650 -13.371 1.00 89.75 89 ILE A C 1
ATOM 734 O O . ILE A 1 89 ? 2.455 -8.460 -14.169 1.00 89.75 89 ILE A O 1
ATOM 738 N N . ILE A 1 90 ? 0.772 -7.108 -13.516 1.00 89.38 90 ILE A N 1
ATOM 739 C CA . ILE A 1 90 ? -0.149 -7.464 -14.601 1.00 89.38 90 ILE A CA 1
ATOM 740 C C . ILE A 1 90 ? 0.455 -7.109 -15.965 1.00 89.38 90 ILE A C 1
ATOM 742 O O . ILE A 1 90 ? 0.439 -7.938 -16.872 1.00 89.38 90 ILE A O 1
ATOM 746 N N . PHE A 1 91 ? 1.026 -5.910 -16.114 1.00 90.69 91 PHE A N 1
ATOM 747 C CA . PHE A 1 91 ? 1.545 -5.448 -17.407 1.00 90.69 91 PHE A CA 1
ATOM 748 C C . PHE A 1 91 ? 2.946 -5.972 -17.749 1.00 90.69 91 PHE A C 1
ATOM 750 O O . PHE A 1 91 ? 3.294 -6.054 -18.923 1.00 90.69 91 PHE A O 1
ATOM 757 N N . THR A 1 92 ? 3.754 -6.349 -16.756 1.00 88.25 92 THR A N 1
ATOM 758 C CA . THR A 1 92 ? 5.140 -6.818 -16.960 1.00 88.25 92 THR A CA 1
ATOM 759 C C . THR A 1 92 ? 5.327 -8.315 -16.717 1.00 88.25 92 THR A C 1
ATOM 761 O O . THR A 1 92 ? 6.435 -8.821 -16.881 1.00 88.25 92 THR A O 1
ATOM 764 N N . SER A 1 93 ? 4.264 -9.036 -16.335 1.00 82.62 93 SER A N 1
ATOM 765 C CA . SER A 1 93 ? 4.298 -10.469 -15.995 1.00 82.62 93 SER A CA 1
ATOM 766 C C . SER A 1 93 ? 5.353 -10.830 -14.936 1.00 82.62 93 SER A C 1
ATOM 768 O O . SER A 1 93 ? 5.947 -11.908 -14.964 1.00 82.62 93 SER A O 1
ATOM 770 N N . LYS A 1 94 ? 5.616 -9.917 -13.992 1.00 83.25 94 LYS A N 1
AT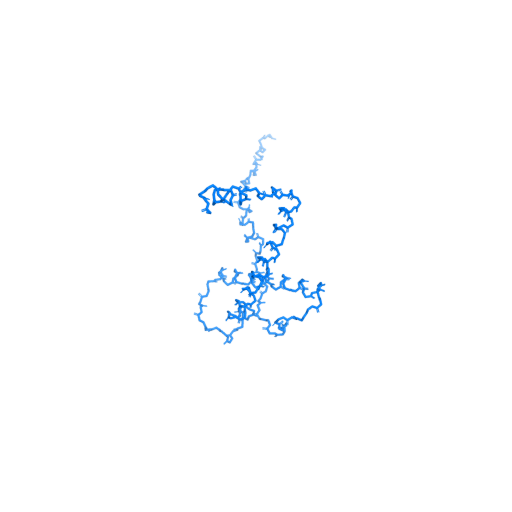OM 771 C CA . LYS A 1 94 ? 6.530 -10.144 -12.861 1.00 83.25 94 LYS A CA 1
ATOM 772 C C . LYS A 1 94 ? 5.854 -10.956 -11.757 1.00 83.25 94 LYS A C 1
ATOM 774 O O . LYS A 1 94 ? 4.635 -10.997 -11.651 1.00 83.25 94 LYS A O 1
ATOM 779 N N . TYR A 1 95 ? 6.651 -11.565 -10.883 1.00 83.06 95 TYR A N 1
ATOM 780 C CA . TYR A 1 95 ? 6.119 -12.266 -9.714 1.00 83.06 95 TYR A CA 1
ATOM 781 C C . TYR A 1 95 ? 5.765 -11.291 -8.580 1.00 83.06 95 TYR A C 1
ATOM 783 O O . TYR A 1 95 ? 6.527 -10.351 -8.328 1.00 83.06 95 TYR A O 1
ATOM 791 N N . PRO A 1 96 ? 4.648 -11.516 -7.863 1.00 83.62 96 PRO A N 1
ATOM 792 C CA . PRO A 1 96 ? 4.275 -10.694 -6.722 1.00 83.62 96 PRO A CA 1
ATOM 793 C C . PRO A 1 96 ? 5.285 -10.818 -5.580 1.00 83.62 96 PRO A C 1
ATOM 795 O O . PRO A 1 96 ? 5.686 -11.913 -5.188 1.00 83.62 96 PRO A O 1
ATOM 798 N N . SER A 1 97 ? 5.664 -9.672 -5.013 1.00 80.81 97 SER A N 1
ATOM 799 C CA . SER A 1 97 ? 6.552 -9.576 -3.850 1.00 80.81 97 SER A CA 1
ATOM 800 C C . SER A 1 97 ? 5.915 -10.078 -2.551 1.00 80.81 97 SER A C 1
ATOM 802 O O . SER A 1 97 ? 6.638 -10.475 -1.631 1.00 80.81 97 SER A O 1
ATOM 804 N N . ILE A 1 98 ? 4.583 -10.025 -2.474 1.00 86.69 98 ILE A N 1
ATOM 805 C CA . ILE A 1 98 ? 3.754 -10.348 -1.310 1.00 86.69 98 ILE A CA 1
ATOM 806 C C . ILE A 1 98 ? 2.663 -11.321 -1.763 1.00 86.69 98 ILE A C 1
ATOM 808 O O . ILE A 1 98 ? 1.956 -11.053 -2.733 1.00 86.69 98 ILE A O 1
ATOM 812 N N . ASP A 1 99 ? 2.515 -12.446 -1.060 1.00 88.00 99 ASP A N 1
ATOM 813 C CA . ASP A 1 99 ? 1.429 -13.391 -1.329 1.00 88.00 99 ASP A CA 1
ATOM 814 C C . ASP A 1 99 ? 0.090 -12.778 -0.901 1.00 88.00 99 ASP A C 1
ATOM 816 O O . ASP A 1 99 ? -0.077 -12.372 0.251 1.00 88.00 99 ASP A O 1
ATOM 820 N N . SER A 1 100 ? -0.874 -12.781 -1.821 1.00 86.81 100 SER A N 1
ATOM 821 C CA . SER A 1 100 ? -2.268 -12.393 -1.586 1.00 86.81 100 SER A CA 1
ATOM 822 C C . SER A 1 100 ? -2.879 -13.008 -0.320 1.00 86.81 100 SER A C 1
ATOM 824 O O . SER A 1 100 ? -3.609 -12.337 0.405 1.00 86.81 100 SER A O 1
ATOM 826 N N . ARG A 1 101 ? -2.527 -14.259 0.007 1.00 89.56 101 ARG A N 1
ATOM 827 C CA . ARG A 1 101 ? -3.028 -14.978 1.194 1.00 89.56 101 ARG A CA 1
ATOM 828 C C . ARG A 1 101 ? -2.484 -14.429 2.513 1.00 89.56 101 ARG A C 1
ATOM 830 O O . ARG A 1 101 ? -3.027 -14.726 3.573 1.00 89.56 101 ARG A O 1
ATOM 837 N N . GLY A 1 102 ? -1.385 -13.681 2.457 1.00 88.88 102 GLY A N 1
ATOM 838 C CA . GLY A 1 102 ? -0.744 -13.059 3.610 1.00 88.88 102 GLY A CA 1
ATOM 839 C C . GLY A 1 102 ? -1.227 -11.639 3.899 1.00 88.88 102 GLY A C 1
ATOM 840 O O . GLY A 1 102 ? -0.720 -11.042 4.852 1.00 88.88 102 GLY A O 1
ATOM 841 N N . ILE A 1 103 ? -2.150 -11.106 3.089 1.00 93.19 103 ILE A N 1
ATOM 842 C CA . ILE A 1 103 ? -2.681 -9.748 3.215 1.00 93.19 103 ILE A CA 1
ATOM 843 C C . ILE A 1 103 ? -3.827 -9.743 4.232 1.00 93.19 103 ILE A C 1
ATOM 845 O O . ILE A 1 103 ? -4.834 -10.426 4.064 1.00 93.19 103 ILE A O 1
ATOM 849 N N . PHE A 1 104 ? -3.673 -8.933 5.276 1.00 93.50 104 PHE A N 1
ATOM 850 C CA . PHE A 1 104 ? -4.668 -8.692 6.319 1.00 93.50 104 PHE A CA 1
ATOM 851 C C . PHE A 1 104 ? -4.800 -7.186 6.534 1.00 93.50 104 PHE A C 1
ATOM 853 O O . PHE A 1 104 ? -4.300 -6.641 7.520 1.00 93.50 104 PHE A O 1
ATOM 860 N N . VAL A 1 105 ? -5.421 -6.517 5.564 1.00 93.44 105 VAL A N 1
ATOM 861 C CA . VAL A 1 105 ? -5.746 -5.090 5.618 1.00 93.44 105 VAL A CA 1
ATOM 862 C C . VAL A 1 105 ? -7.165 -4.916 5.103 1.00 93.44 105 VAL A C 1
ATOM 864 O O . VAL A 1 105 ? -7.476 -5.349 3.993 1.00 93.44 105 VAL A O 1
ATOM 867 N N . ASP A 1 106 ? -8.020 -4.301 5.906 1.00 93.44 106 ASP A N 1
ATOM 868 C CA . ASP A 1 106 ? -9.380 -3.960 5.523 1.00 93.44 106 ASP A CA 1
ATOM 869 C C . ASP A 1 106 ? -9.361 -2.881 4.430 1.00 93.44 106 ASP A C 1
ATOM 871 O O . ASP A 1 106 ? -8.413 -2.097 4.294 1.00 93.44 106 ASP A O 1
ATOM 875 N N . LEU A 1 107 ? -10.429 -2.821 3.637 1.00 91.94 107 LEU A N 1
ATOM 876 C CA . LEU A 1 107 ? -10.616 -1.723 2.691 1.00 91.94 107 LEU A CA 1
ATOM 877 C C . LEU A 1 107 ? -10.787 -0.395 3.452 1.00 91.94 107 LEU A C 1
ATOM 879 O O . LEU A 1 107 ? -11.412 -0.382 4.516 1.00 91.94 107 LEU A O 1
ATOM 883 N N . PRO A 1 108 ? -10.246 0.718 2.924 1.00 91.31 108 PRO A N 1
ATOM 884 C CA . PRO A 1 108 ? -10.411 2.023 3.544 1.00 91.31 108 PRO A CA 1
ATOM 885 C C . PRO A 1 108 ? -11.889 2.428 3.530 1.00 91.31 108 PRO A C 1
ATOM 887 O O . PRO A 1 108 ? -12.637 2.088 2.609 1.00 91.31 108 PRO A O 1
ATOM 890 N N . ILE A 1 109 ? -12.315 3.171 4.550 1.00 90.12 109 ILE A N 1
ATOM 891 C CA . ILE A 1 109 ? -13.698 3.653 4.673 1.00 90.12 109 ILE A CA 1
ATOM 892 C C . ILE A 1 109 ? -13.758 5.173 4.536 1.00 90.12 109 ILE A C 1
ATOM 894 O O . ILE A 1 109 ? -12.838 5.874 4.941 1.00 90.12 109 ILE A O 1
ATOM 898 N N . ASN A 1 110 ? -14.873 5.708 4.032 1.00 82.88 110 ASN A N 1
ATOM 899 C CA . ASN A 1 110 ? -15.126 7.155 3.937 1.00 82.88 110 ASN A CA 1
ATOM 900 C C . ASN A 1 110 ? -14.159 7.936 3.019 1.00 82.88 110 ASN A C 1
ATOM 902 O O . ASN A 1 110 ? -13.841 9.095 3.287 1.00 82.88 110 ASN A O 1
ATOM 906 N N . ASP A 1 111 ? -13.734 7.347 1.897 1.00 78.31 111 ASP A N 1
ATOM 907 C CA . ASP A 1 111 ? -12.834 8.012 0.938 1.00 78.31 111 ASP A CA 1
ATOM 908 C C . ASP A 1 111 ? -13.402 9.308 0.350 1.00 78.31 111 ASP A C 1
ATOM 910 O O . ASP A 1 111 ? -12.650 10.250 0.099 1.00 78.31 111 ASP A O 1
ATOM 914 N N . TYR A 1 112 ? -14.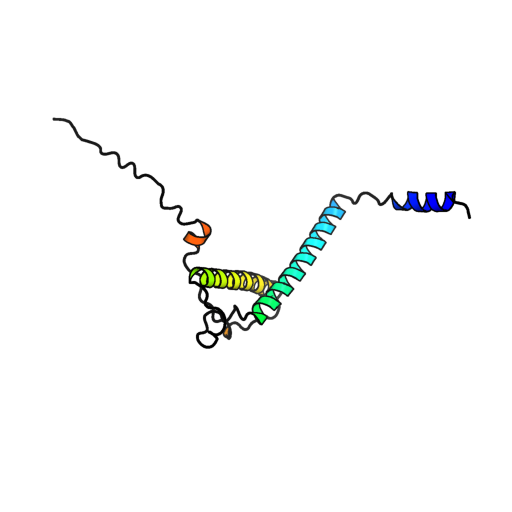726 9.398 0.187 1.00 75.25 112 TYR A N 1
ATOM 915 C CA . TYR A 1 112 ? -15.382 10.633 -0.246 1.00 75.25 112 TYR A CA 1
ATOM 916 C C . TYR A 1 112 ? -15.160 11.771 0.759 1.00 75.25 112 TYR A C 1
ATOM 918 O O . TYR A 1 112 ? -14.721 12.858 0.388 1.00 75.25 112 TYR A O 1
ATOM 926 N N . THR A 1 113 ? -15.408 11.514 2.045 1.00 79.31 113 THR A N 1
ATOM 927 C CA . THR A 1 113 ? -15.180 12.489 3.118 1.00 79.31 113 THR A CA 1
ATOM 928 C C . THR A 1 113 ? -13.708 12.853 3.240 1.00 79.31 113 THR A C 1
ATOM 930 O O . THR A 1 113 ? -13.396 14.016 3.463 1.00 79.31 113 THR A O 1
ATOM 933 N N . TRP A 1 114 ? -12.804 11.890 3.066 1.00 73.19 114 TRP A N 1
ATOM 934 C CA . TRP A 1 114 ? -11.368 12.145 3.132 1.00 73.19 114 TRP A CA 1
ATOM 935 C C . TRP A 1 114 ? -10.881 13.021 1.968 1.00 73.19 114 TRP A C 1
ATOM 937 O O . TRP A 1 114 ? -10.125 13.965 2.178 1.00 73.19 114 TRP A O 1
ATOM 947 N N . ARG A 1 115 ? -11.354 12.758 0.742 1.00 77.56 115 ARG A N 1
ATOM 948 C CA . ARG A 1 115 ? -10.940 13.491 -0.465 1.00 77.56 115 ARG A CA 1
ATOM 949 C C . ARG A 1 115 ? -11.582 14.872 -0.588 1.00 77.56 115 ARG A C 1
ATOM 951 O O . ARG A 1 115 ? -10.951 15.790 -1.101 1.00 77.56 115 ARG A O 1
ATOM 958 N N . TYR A 1 116 ? -12.830 15.007 -0.148 1.00 81.69 116 TYR A N 1
ATOM 959 C CA . TYR A 1 116 ? -13.644 16.211 -0.337 1.00 81.69 116 TYR A CA 1
ATOM 960 C C . TYR A 1 116 ? -14.084 16.847 0.985 1.00 81.69 116 TYR A C 1
ATOM 962 O O . TYR A 1 116 ? -15.051 17.600 1.002 1.00 81.69 116 TYR A O 1
ATOM 970 N N . GLY A 1 117 ? -13.426 16.515 2.099 1.00 71.81 117 GLY A N 1
ATOM 971 C CA . GLY A 1 117 ? -13.579 17.154 3.409 1.00 71.81 117 GLY A CA 1
ATOM 972 C C . GLY A 1 117 ? -15.000 17.594 3.752 1.00 71.81 117 GLY A C 1
ATOM 973 O O . GLY A 1 117 ? -15.236 18.791 3.790 1.00 71.81 117 GLY A O 1
ATOM 974 N N . ASN A 1 118 ? -15.949 16.665 3.944 1.00 66.00 118 ASN A N 1
ATOM 975 C CA . ASN A 1 118 ? -17.346 16.946 4.343 1.00 66.00 118 ASN A CA 1
ATOM 976 C C . ASN A 1 118 ? -17.951 18.253 3.768 1.00 66.00 118 ASN A C 1
ATOM 978 O O . ASN A 1 118 ? -18.701 18.952 4.448 1.00 66.00 118 ASN A O 1
ATOM 982 N N . LEU A 1 119 ? -17.679 18.574 2.497 1.00 60.44 119 LEU A N 1
ATOM 983 C CA . LEU A 1 119 ? -18.106 19.818 1.837 1.00 60.44 119 LEU A CA 1
ATOM 984 C C . LEU A 1 119 ? -19.640 19.963 1.694 1.00 60.44 119 LEU A C 1
ATOM 986 O O . LEU A 1 119 ? -20.124 20.938 1.129 1.00 60.44 119 LEU A O 1
ATOM 990 N N . ILE A 1 120 ? -20.422 19.016 2.223 1.00 57.78 120 ILE A N 1
ATOM 991 C CA . ILE A 1 120 ? -21.890 19.001 2.164 1.00 57.78 120 ILE A CA 1
ATOM 992 C C . ILE A 1 120 ? -22.525 19.944 3.210 1.00 57.78 120 ILE A C 1
ATOM 994 O O . ILE A 1 120 ? -23.704 20.271 3.100 1.00 57.78 120 ILE A O 1
ATOM 998 N N . SER A 1 121 ? -21.780 20.471 4.189 1.00 57.62 121 SER A N 1
ATOM 999 C CA . SER A 1 121 ? -22.335 21.388 5.199 1.00 57.62 121 SER A CA 1
ATOM 1000 C C . SER A 1 121 ? -22.050 22.871 4.919 1.00 57.62 121 SER A C 1
ATOM 1002 O O . SER A 1 121 ? -21.464 23.546 5.758 1.00 57.62 121 SER A O 1
ATOM 1004 N N . SER A 1 122 ? -22.445 23.410 3.764 1.00 51.66 122 SER A N 1
ATOM 1005 C CA . SER A 1 122 ? -22.683 24.862 3.640 1.00 51.66 122 SER A CA 1
ATOM 1006 C C . SER A 1 122 ? -23.464 25.215 2.373 1.00 51.66 122 SER A C 1
ATOM 1008 O O . SER A 1 122 ? -23.012 25.975 1.520 1.00 51.66 122 SER A O 1
ATOM 1010 N N . TYR A 1 123 ? -24.674 24.681 2.239 1.00 51.69 123 TYR A N 1
ATOM 1011 C CA . TYR A 1 123 ? -25.699 25.434 1.525 1.00 51.69 123 TYR A CA 1
ATOM 1012 C C . TYR A 1 123 ? -26.664 25.963 2.582 1.00 51.69 123 TYR A C 1
ATOM 1014 O O . TYR A 1 123 ? -27.394 25.164 3.174 1.00 51.69 123 TYR A O 1
ATOM 1022 N N . PRO A 1 124 ? -26.661 27.276 2.891 1.00 53.94 124 PRO A N 1
ATOM 1023 C CA . PRO A 1 124 ? -27.710 27.843 3.717 1.00 53.94 124 PRO A CA 1
ATOM 1024 C C . PRO A 1 124 ? -29.022 27.605 2.982 1.00 53.94 124 PRO A C 1
ATOM 1026 O O . PRO A 1 124 ? -29.255 28.128 1.891 1.00 53.94 124 PRO A O 1
ATOM 1029 N N . ASN A 1 125 ? -29.847 26.753 3.576 1.00 49.38 125 ASN A N 1
ATOM 1030 C CA . ASN A 1 125 ? -31.151 26.382 3.075 1.00 49.38 125 ASN A CA 1
ATOM 1031 C C . ASN A 1 125 ? -32.025 27.645 3.095 1.00 49.38 125 ASN A C 1
ATOM 1033 O O . ASN A 1 125 ? -32.670 27.955 4.094 1.00 49.38 125 ASN A O 1
ATOM 1037 N N . LYS A 1 126 ? -32.018 28.428 2.010 1.00 52.19 126 LYS A N 1
ATOM 1038 C CA . LYS A 1 126 ? -33.011 29.481 1.785 1.00 52.19 126 LYS A CA 1
ATOM 1039 C C . LYS A 1 126 ? -34.311 28.806 1.358 1.00 52.19 126 LYS A C 1
ATOM 1041 O O . LYS A 1 126 ? -34.768 28.981 0.231 1.00 52.19 126 LYS A O 1
ATOM 1046 N N . HIS A 1 127 ? -34.908 28.038 2.268 1.00 52.88 127 HIS A N 1
ATOM 1047 C CA . HIS A 1 127 ? -36.337 27.787 2.204 1.00 52.88 127 HIS A CA 1
ATOM 1048 C C . HIS A 1 127 ? -37.016 29.135 2.440 1.00 52.88 127 HIS A C 1
ATOM 1050 O O . HIS A 1 127 ? -37.185 29.599 3.564 1.00 52.88 127 HIS A O 1
ATOM 1056 N N . SER A 1 128 ? -37.305 29.802 1.330 1.00 52.22 128 SER A N 1
ATOM 1057 C CA . SER A 1 128 ? -38.174 30.960 1.253 1.00 52.22 128 SER A CA 1
ATOM 1058 C C . SER A 1 128 ? -39.545 30.519 1.752 1.00 52.22 128 SER A C 1
ATOM 1060 O O . SER A 1 128 ? -40.245 29.740 1.109 1.00 52.22 128 SER A O 1
ATOM 1062 N N . THR A 1 129 ? -39.915 30.988 2.936 1.00 46.50 129 THR A N 1
ATOM 1063 C CA . THR A 1 129 ? -41.297 31.001 3.397 1.00 46.50 129 THR A CA 1
ATOM 1064 C C . THR A 1 129 ? -42.098 31.863 2.425 1.00 46.50 129 THR A C 1
ATOM 1066 O O . THR A 1 129 ? -42.092 33.088 2.514 1.00 46.50 129 THR A O 1
ATOM 1069 N N . PHE A 1 130 ? -42.793 31.229 1.480 1.00 47.62 130 PHE A N 1
ATOM 1070 C CA . PHE A 1 130 ? -43.937 31.853 0.825 1.00 47.62 130 PHE A CA 1
ATOM 1071 C C . PHE A 1 130 ? -45.024 32.014 1.890 1.00 47.62 130 PHE A C 1
ATOM 1073 O O . PHE A 1 130 ? -45.775 31.085 2.185 1.00 47.62 130 PHE A O 1
ATOM 1080 N N . GLN A 1 131 ? -45.066 33.185 2.524 1.00 50.25 131 GLN A N 1
ATOM 1081 C CA . GLN A 1 131 ? -46.258 33.606 3.241 1.00 50.25 131 GLN A CA 1
ATOM 1082 C C . GLN A 1 131 ? -47.330 33.926 2.201 1.00 50.25 131 GLN A C 1
ATOM 1084 O O . GLN A 1 131 ? -47.251 34.938 1.511 1.00 50.25 131 GLN A O 1
ATOM 1089 N N . ASN A 1 132 ? -48.319 33.041 2.082 1.00 44.84 132 ASN A N 1
ATOM 1090 C CA . ASN A 1 132 ? -49.597 33.386 1.476 1.00 44.84 132 ASN A CA 1
ATOM 1091 C C . ASN A 1 132 ? -50.322 34.341 2.430 1.00 44.84 132 ASN A C 1
ATOM 1093 O O . ASN A 1 132 ? -50.983 33.909 3.372 1.00 44.84 132 ASN A O 1
ATOM 1097 N N . SER A 1 133 ? -50.180 35.641 2.192 1.00 48.69 133 SER A N 1
ATOM 1098 C CA . SER A 1 133 ? -51.152 36.641 2.617 1.00 48.69 133 SER A CA 1
ATOM 1099 C C . SER A 1 133 ? -52.056 36.952 1.425 1.00 48.69 133 SER A C 1
ATOM 1101 O O . SER A 1 133 ? -51.600 37.475 0.410 1.00 48.69 133 SER A O 1
ATOM 1103 N N . GLY A 1 134 ? -53.340 36.607 1.522 1.00 46.78 134 GLY A N 1
ATOM 1104 C CA . GLY A 1 134 ? -54.290 36.961 0.470 1.00 46.78 134 GLY A CA 1
ATOM 1105 C C . GLY A 1 134 ? -55.651 36.288 0.570 1.00 46.78 134 GLY A C 1
ATOM 1106 O O . GLY A 1 134 ? -55.879 35.320 -0.144 1.00 46.78 134 GLY A O 1
ATOM 1107 N N . ASN A 1 135 ? -56.502 36.910 1.396 1.00 39.25 135 ASN A N 1
ATOM 1108 C CA . ASN A 1 135 ? -57.971 37.023 1.343 1.00 39.25 135 ASN A CA 1
ATOM 1109 C C . ASN A 1 135 ? -58.848 35.777 1.500 1.00 39.25 135 ASN A C 1
ATOM 1111 O O . ASN A 1 135 ? -58.958 34.975 0.551 1.00 39.25 135 ASN A O 1
#